Protein AF-A0A0A6YWA8-F1 (afdb_monomer)

Nearest PDB structures (foldseek):
  8b5l-assembly1_v  TM=9.845E-01  e=3.277E-15  Oryctolagus cuniculus
  8b6l-assembly1_F  TM=9.979E-01  e=6.213E-15  Homo sapiens
  6vbv-assembly1_1  TM=5.655E-01  e=1.424E-02  Bos taurus
  6vnw-assembly1_D  TM=5.655E-01  e=1.424E-02  Bos taurus
  4bhu-assembly1_C  TM=3.380E-01  e=9.094E-01  Bacillus subtilis subsp. subtilis NCIB 3610 = ATCC 6051 = DSM 10

Mean predicted aligned error: 6.96 Å

Sequence (117 aa):
MRLLAVVVLALLAVSQAEEGARLLASKSLLNRYAVEGRDLTLQYNIYNVGSSAALDVELSDDSFPPEDFGIVSGMLNVKWDRIAPASNVSHTVVLRPLKAGYFNFTSATITYLAQED

Solvent-accessible surface area (backbone atoms only — not comparable to full-atom values): 6739 Å² total; per-residue (Å²): 110,70,67,59,51,52,54,52,51,52,55,58,62,66,63,71,59,75,84,28,30,38,79,49,73,48,78,44,70,76,52,97,64,89,46,62,79,34,81,37,40,38,38,39,41,42,33,24,76,20,77,30,45,28,28,63,32,34,39,40,44,85,68,62,53,70,90,45,28,43,80,76,41,70,62,58,63,50,75,40,72,62,43,49,45,79,34,71,55,76,48,60,33,33,30,25,34,67,55,84,77,93,78,68,88,64,85,66,49,76,49,63,37,40,59,86,133

Structure (mmCIF, N/CA/C/O backbone):
data_AF-A0A0A6YWA8-F1
#
_entry.id   AF-A0A0A6YWA8-F1
#
loop_
_atom_site.group_PDB
_atom_site.id
_atom_site.type_symbol
_atom_site.label_atom_id
_atom_site.label_alt_id
_atom_site.label_comp_id
_atom_site.label_asym_id
_atom_site.label_entity_id
_atom_site.label_seq_id
_atom_site.pdbx_PDB_ins_code
_atom_site.Cartn_x
_atom_site.Cartn_y
_atom_site.Cartn_z
_atom_site.occupancy
_atom_site.B_iso_or_equiv
_atom_site.auth_seq_id
_atom_site.auth_comp_id
_atom_site.auth_asym_id
_atom_site.auth_atom_id
_atom_site.pdbx_PDB_model_num
ATOM 1 N N . MET A 1 1 ? 3.358 -5.258 -50.049 1.00 62.78 1 MET A N 1
ATOM 2 C CA . MET A 1 1 ? 4.506 -4.560 -49.417 1.00 62.78 1 MET A CA 1
ATOM 3 C C . MET A 1 1 ? 4.098 -3.331 -48.602 1.00 62.78 1 MET A C 1
ATOM 5 O O . MET A 1 1 ? 4.523 -3.247 -47.462 1.00 62.78 1 MET A O 1
ATOM 9 N N . ARG A 1 2 ? 3.239 -2.423 -49.101 1.00 69.62 2 ARG A N 1
ATOM 10 C CA . ARG A 1 2 ? 2.795 -1.230 -48.338 1.00 69.62 2 ARG A CA 1
ATOM 11 C C . ARG A 1 2 ? 2.039 -1.546 -47.034 1.00 69.62 2 ARG A C 1
ATOM 13 O O . ARG A 1 2 ? 2.331 -0.943 -46.016 1.00 69.62 2 ARG A O 1
ATOM 20 N N . LEU A 1 3 ? 1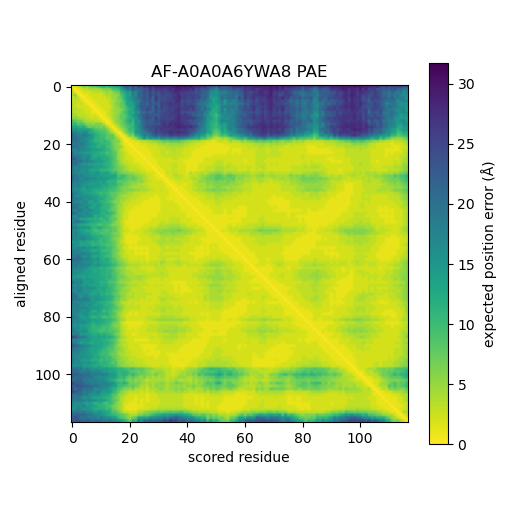.134 -2.529 -47.045 1.00 71.75 3 LEU A N 1
ATOM 21 C CA . LEU A 1 3 ? 0.383 -2.949 -45.847 1.00 71.75 3 LEU A CA 1
ATOM 22 C C . LEU A 1 3 ? 1.277 -3.569 -44.762 1.00 71.75 3 LEU A C 1
ATOM 24 O O . LEU A 1 3 ? 1.130 -3.237 -43.594 1.00 71.75 3 LEU A O 1
ATOM 28 N N . LEU A 1 4 ? 2.249 -4.402 -45.148 1.00 76.50 4 LEU A N 1
ATOM 29 C CA . LEU A 1 4 ? 3.240 -4.950 -44.213 1.00 76.50 4 LEU A CA 1
ATOM 30 C C . LEU A 1 4 ? 4.094 -3.848 -43.580 1.00 76.50 4 LEU A C 1
ATOM 32 O O . LEU A 1 4 ? 4.320 -3.882 -42.378 1.00 76.50 4 LEU A O 1
ATOM 36 N N . ALA A 1 5 ? 4.518 -2.850 -44.360 1.00 77.50 5 ALA A N 1
ATOM 37 C CA . ALA A 1 5 ? 5.278 -1.720 -43.832 1.00 77.50 5 ALA A CA 1
ATOM 38 C C . ALA A 1 5 ? 4.468 -0.899 -42.813 1.00 77.50 5 ALA A C 1
ATOM 40 O O . ALA A 1 5 ? 5.015 -0.496 -41.794 1.00 77.50 5 ALA A O 1
ATOM 41 N N . VAL A 1 6 ? 3.164 -0.705 -43.045 1.00 80.19 6 VAL A N 1
ATOM 42 C CA . VAL A 1 6 ? 2.272 -0.003 -42.104 1.00 80.19 6 VAL A CA 1
ATOM 43 C C . VAL A 1 6 ? 2.068 -0.805 -40.817 1.00 80.19 6 VAL A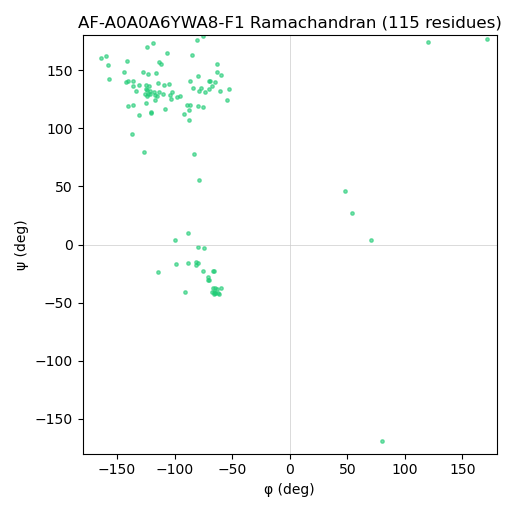 C 1
ATOM 45 O O . VAL A 1 6 ? 2.116 -0.226 -39.738 1.00 80.19 6 VAL A O 1
ATOM 48 N N . VAL A 1 7 ? 1.904 -2.129 -40.905 1.00 81.50 7 VAL A N 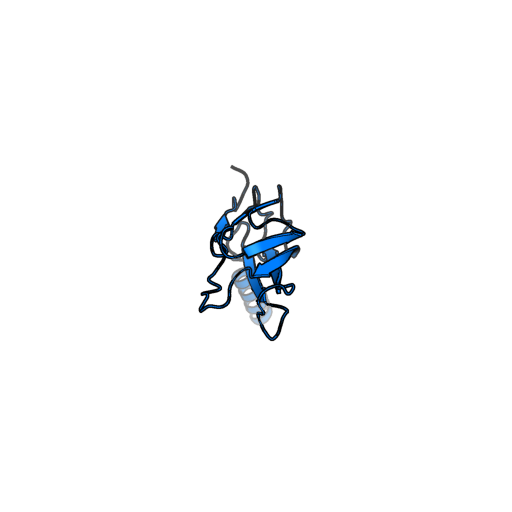1
ATOM 49 C CA . VAL A 1 7 ? 1.779 -2.999 -39.721 1.00 81.50 7 VAL A CA 1
ATOM 50 C C . VAL A 1 7 ? 3.076 -3.019 -38.907 1.00 81.50 7 VAL A C 1
ATOM 52 O O . VAL A 1 7 ? 3.030 -2.892 -37.689 1.00 81.50 7 VAL A O 1
ATOM 55 N N . VAL A 1 8 ? 4.237 -3.108 -39.562 1.00 80.44 8 VAL A N 1
ATOM 56 C CA . VAL A 1 8 ? 5.547 -3.066 -38.887 1.00 80.44 8 VAL A CA 1
ATOM 57 C C . VAL A 1 8 ? 5.793 -1.703 -38.235 1.00 80.44 8 VAL A C 1
ATOM 59 O O . VAL A 1 8 ? 6.243 -1.648 -37.095 1.00 80.44 8 VAL A O 1
ATOM 62 N N . LEU A 1 9 ? 5.448 -0.603 -38.910 1.00 74.94 9 LEU A N 1
ATOM 63 C CA . LEU A 1 9 ? 5.588 0.745 -38.355 1.00 74.94 9 LEU A CA 1
ATOM 64 C C . LEU A 1 9 ? 4.638 0.982 -37.171 1.00 74.94 9 LEU A C 1
ATOM 66 O O . LEU A 1 9 ? 5.029 1.609 -36.192 1.00 74.94 9 LEU A O 1
ATOM 70 N N . ALA A 1 10 ? 3.417 0.441 -37.228 1.00 73.94 10 ALA A N 1
ATOM 71 C CA . ALA A 1 10 ? 2.477 0.485 -36.112 1.00 73.94 10 ALA A CA 1
ATOM 72 C C . ALA A 1 10 ? 2.994 -0.315 -34.906 1.00 73.94 10 ALA A C 1
ATOM 74 O O . ALA A 1 10 ? 2.923 0.173 -33.785 1.00 73.94 10 ALA A O 1
ATOM 75 N N . LEU A 1 11 ? 3.582 -1.496 -35.122 1.00 72.56 11 LEU A N 1
ATOM 76 C CA . LEU A 1 11 ? 4.184 -2.300 -34.050 1.00 72.56 11 LEU A CA 1
ATOM 77 C C . LEU A 1 11 ? 5.392 -1.601 -33.398 1.00 72.56 11 LEU A C 1
ATOM 79 O O . LEU A 1 11 ? 5.538 -1.654 -32.181 1.00 72.56 11 LEU A O 1
ATOM 83 N N . LEU A 1 12 ? 6.211 -0.896 -34.185 1.00 65.50 12 LEU A 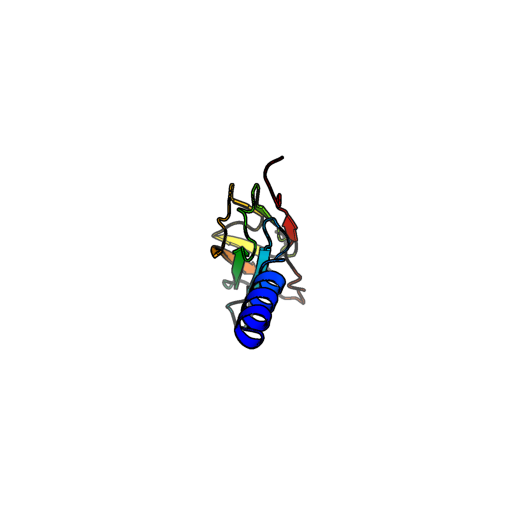N 1
ATOM 84 C CA . LEU A 1 12 ? 7.345 -0.101 -33.687 1.00 65.50 12 LEU A CA 1
ATOM 85 C C . LEU A 1 12 ? 6.908 1.165 -32.931 1.00 65.50 12 LEU A C 1
ATOM 87 O O . LEU A 1 12 ? 7.589 1.606 -32.010 1.00 65.50 12 LEU A O 1
ATOM 91 N N . ALA A 1 13 ? 5.770 1.759 -33.295 1.00 62.81 13 ALA A N 1
ATOM 92 C CA . ALA A 1 13 ? 5.214 2.891 -32.555 1.00 62.81 13 ALA A CA 1
ATOM 93 C C . ALA A 1 13 ? 4.673 2.467 -31.177 1.00 62.81 13 ALA A C 1
ATOM 95 O O . ALA A 1 13 ? 4.743 3.243 -30.228 1.00 62.81 13 ALA A O 1
ATOM 96 N N . VAL A 1 14 ? 4.181 1.228 -31.052 1.00 61.22 14 VAL A N 1
ATOM 97 C CA . VAL A 1 14 ? 3.687 0.659 -29.785 1.00 61.22 14 VAL A CA 1
ATOM 98 C C . VAL A 1 14 ? 4.837 0.266 -28.847 1.00 61.22 14 VAL A C 1
ATOM 100 O O . VAL A 1 14 ? 4.644 0.236 -27.636 1.00 61.22 14 VAL A O 1
ATOM 103 N N . SER A 1 15 ? 6.047 0.016 -29.365 1.00 58.22 15 SER A N 1
ATOM 104 C CA . SER A 1 15 ? 7.214 -0.322 -28.536 1.00 58.22 15 SER A CA 1
ATOM 105 C C . SER A 1 15 ? 7.890 0.878 -27.870 1.00 58.22 15 SER A C 1
ATOM 107 O O . SER A 1 15 ? 8.836 0.679 -27.115 1.00 58.22 15 SER A O 1
ATOM 109 N N . GLN A 1 16 ? 7.421 2.109 -28.102 1.00 55.62 16 GLN A N 1
ATOM 110 C CA . GLN A 1 16 ? 7.854 3.278 -27.326 1.00 55.62 16 GLN A CA 1
ATOM 111 C C . GLN A 1 16 ? 7.134 3.316 -25.970 1.00 55.62 16 GLN A C 1
ATOM 113 O O . GLN A 1 16 ? 6.438 4.272 -25.638 1.00 55.62 16 GLN A O 1
ATOM 118 N N . ALA A 1 17 ? 7.254 2.233 -25.202 1.00 59.03 17 ALA A N 1
ATOM 119 C CA . ALA A 1 17 ? 6.939 2.255 -23.786 1.00 59.03 17 ALA A CA 1
ATOM 120 C C . ALA A 1 17 ? 8.066 3.016 -23.084 1.00 59.03 17 ALA A C 1
ATOM 122 O O . ALA A 1 17 ? 9.238 2.7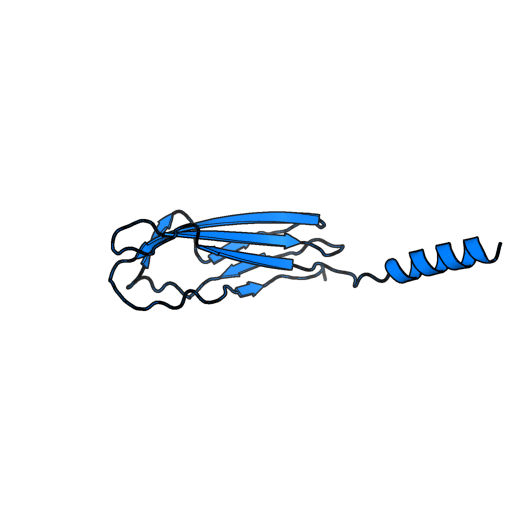50 -23.350 1.00 59.03 17 ALA A O 1
ATOM 123 N N . GLU A 1 18 ? 7.721 3.977 -22.227 1.00 66.19 18 GLU A N 1
ATOM 124 C CA . GLU A 1 18 ? 8.723 4.655 -21.408 1.00 66.19 18 GLU A CA 1
ATOM 125 C C . GLU A 1 18 ? 9.534 3.612 -20.628 1.00 66.19 18 GLU A C 1
ATOM 127 O O . GLU A 1 18 ? 8.971 2.774 -19.918 1.00 66.19 18 GLU A O 1
ATOM 132 N N . GLU A 1 19 ? 10.849 3.662 -20.801 1.00 81.31 19 GLU A N 1
ATOM 133 C CA . GLU A 1 19 ? 11.789 2.744 -20.175 1.00 81.31 19 GLU A CA 1
ATOM 134 C C . GLU A 1 19 ? 11.813 2.980 -18.659 1.00 81.31 19 GLU A C 1
ATOM 136 O O . GLU A 1 19 ? 11.768 4.123 -18.200 1.00 81.31 19 GLU A O 1
ATOM 141 N N . GLY A 1 20 ? 11.812 1.898 -17.878 1.00 91.56 20 GLY A N 1
ATOM 142 C CA . GLY A 1 20 ? 11.816 1.966 -16.418 1.00 91.56 20 GLY A CA 1
ATOM 143 C C . GLY A 1 20 ? 10.609 1.300 -15.754 1.00 91.56 20 GLY A C 1
ATOM 144 O O . GLY A 1 20 ? 9.664 0.826 -16.397 1.00 91.56 20 GLY A O 1
ATOM 145 N N . ALA A 1 21 ? 10.651 1.248 -14.427 1.00 95.75 21 ALA A N 1
ATOM 146 C CA . ALA A 1 21 ? 9.608 0.659 -13.614 1.00 95.75 21 ALA A CA 1
ATOM 147 C C . ALA A 1 21 ? 8.447 1.639 -13.454 1.00 95.75 21 ALA A C 1
ATOM 149 O O . ALA A 1 21 ? 8.639 2.851 -13.352 1.00 95.75 21 ALA A O 1
ATOM 150 N N . ARG A 1 22 ? 7.225 1.107 -13.407 1.00 96.50 22 ARG A N 1
ATOM 151 C CA . ARG A 1 22 ? 6.008 1.894 -13.182 1.00 96.50 22 ARG A CA 1
ATOM 152 C C . ARG A 1 22 ? 5.086 1.128 -12.271 1.00 96.50 22 ARG A C 1
ATOM 154 O O . ARG A 1 22 ? 4.646 0.035 -12.620 1.00 96.50 22 ARG A O 1
ATOM 161 N N . LEU A 1 23 ? 4.785 1.704 -11.116 1.00 97.50 23 LEU A N 1
ATOM 162 C CA . LEU A 1 23 ? 3.931 1.063 -10.129 1.00 97.50 23 LEU A CA 1
ATOM 163 C C . LEU A 1 23 ? 2.495 1.579 -10.233 1.00 97.50 23 LEU A C 1
ATOM 165 O O . LEU A 1 23 ? 2.243 2.780 -10.162 1.00 97.50 23 LEU A O 1
ATOM 169 N N . LEU A 1 24 ? 1.550 0.651 -10.362 1.00 97.69 24 LEU A N 1
ATOM 170 C CA . LEU A 1 24 ? 0.135 0.888 -10.103 1.00 97.69 24 LEU A CA 1
ATOM 171 C C . LEU A 1 24 ? -0.205 0.306 -8.743 1.00 97.69 24 LEU A C 1
ATOM 173 O O . LEU A 1 24 ? 0.099 -0.852 -8.463 1.00 97.69 24 LEU A O 1
ATOM 177 N N . ALA A 1 25 ? -0.871 1.095 -7.912 1.00 97.56 25 ALA A N 1
ATOM 178 C CA . ALA A 1 25 ? -1.223 0.677 -6.570 1.00 97.56 25 ALA A CA 1
ATOM 179 C C . ALA A 1 25 ? -2.710 0.851 -6.295 1.00 97.56 25 ALA A C 1
ATOM 181 O O . ALA A 1 25 ? -3.363 1.762 -6.804 1.00 97.56 25 ALA A O 1
ATOM 182 N N . SER A 1 26 ? -3.239 -0.030 -5.455 1.00 97.38 26 SER A N 1
ATOM 183 C CA . SER A 1 26 ? -4.600 0.061 -4.944 1.00 97.38 26 SER A CA 1
ATOM 184 C C . SER A 1 26 ? -4.618 -0.240 -3.453 1.00 97.38 26 SER A C 1
ATOM 186 O O . SER A 1 26 ? -3.920 -1.137 -2.979 1.00 97.38 26 SER A O 1
ATOM 188 N N . LYS A 1 27 ? -5.438 0.519 -2.726 1.00 96.88 27 LYS A N 1
ATOM 189 C CA . LYS A 1 27 ? -5.761 0.309 -1.315 1.00 96.88 27 LYS A CA 1
ATOM 190 C C . LYS A 1 27 ? -7.236 -0.060 -1.227 1.00 96.88 27 LYS A C 1
ATOM 192 O O . LYS A 1 27 ? -8.074 0.601 -1.835 1.00 96.88 27 LYS A O 1
ATOM 197 N N . SER A 1 28 ? -7.558 -1.121 -0.501 1.00 95.88 28 SER A N 1
ATOM 198 C CA . SER A 1 28 ? -8.926 -1.611 -0.330 1.00 95.88 28 SER A CA 1
ATOM 199 C C . SER A 1 28 ? -9.218 -1.907 1.133 1.00 95.88 28 SER A C 1
ATOM 201 O O . SER A 1 28 ? -8.443 -2.584 1.805 1.00 95.88 28 SER A O 1
ATOM 203 N N . LEU A 1 29 ? -10.360 -1.418 1.614 1.00 94.38 29 LEU A N 1
ATOM 204 C CA . LEU A 1 29 ? -10.925 -1.807 2.900 1.00 94.38 29 LEU A CA 1
ATOM 205 C C . LEU A 1 29 ? -11.798 -3.043 2.680 1.00 94.38 29 LEU A C 1
ATOM 207 O O . LEU A 1 29 ? -12.793 -2.972 1.961 1.00 94.38 29 LEU A O 1
ATOM 211 N N . LEU A 1 30 ? -11.426 -4.180 3.266 1.00 95.88 30 LEU A N 1
ATOM 212 C CA . LEU A 1 30 ? -12.135 -5.440 3.013 1.00 95.88 30 LEU A CA 1
ATOM 213 C C . LEU A 1 30 ? -13.416 -5.577 3.850 1.00 95.88 30 LEU A C 1
ATOM 215 O O . LEU A 1 30 ? -14.301 -6.373 3.530 1.00 95.88 30 LEU A O 1
ATOM 219 N N . ASN A 1 31 ? -13.541 -4.789 4.917 1.00 93.94 31 ASN A N 1
ATOM 220 C CA . ASN A 1 31 ? -14.716 -4.771 5.776 1.00 93.94 31 ASN A CA 1
ATOM 221 C C . ASN A 1 31 ? -15.777 -3.811 5.233 1.00 93.94 31 ASN A C 1
ATOM 223 O O . ASN A 1 31 ? -15.477 -2.691 4.830 1.00 93.94 31 ASN A O 1
ATOM 227 N N . ARG A 1 32 ? -17.049 -4.213 5.333 1.00 90.38 32 ARG A N 1
ATOM 228 C CA . ARG A 1 32 ? -18.189 -3.337 5.004 1.00 90.38 32 ARG A CA 1
ATOM 229 C C . ARG A 1 32 ? -18.403 -2.224 6.030 1.00 90.38 32 ARG A C 1
ATOM 231 O O . ARG A 1 32 ? -18.937 -1.177 5.686 1.00 90.38 32 ARG A O 1
ATOM 238 N N . TYR A 1 33 ? -18.016 -2.472 7.281 1.00 89.12 33 TYR A N 1
ATOM 239 C CA . TYR A 1 33 ? -18.179 -1.547 8.397 1.00 89.12 33 TYR A CA 1
ATOM 240 C C . TYR A 1 33 ? -16.900 -1.512 9.231 1.00 89.12 33 TYR A C 1
ATOM 242 O O . TYR A 1 33 ? -16.338 -2.565 9.540 1.00 89.12 33 TYR A O 1
ATOM 250 N N . ALA A 1 34 ? -16.478 -0.312 9.624 1.00 91.06 34 ALA A N 1
ATOM 251 C CA . ALA A 1 34 ? -15.497 -0.119 10.683 1.00 91.06 34 ALA A CA 1
ATOM 252 C C . ALA A 1 34 ? -16.244 -0.029 12.018 1.00 91.06 34 ALA A C 1
ATOM 254 O O . ALA A 1 34 ? -17.116 0.822 12.184 1.00 91.06 34 ALA A O 1
ATOM 255 N N . VAL A 1 35 ? -15.937 -0.937 12.945 1.00 94.00 35 VAL A N 1
ATOM 256 C CA . VAL A 1 35 ? -16.598 -1.019 14.253 1.00 94.00 35 VAL A CA 1
ATOM 257 C C . VAL A 1 35 ? -15.534 -0.962 15.337 1.00 94.00 35 VAL A C 1
ATOM 259 O O . VAL A 1 35 ? -14.526 -1.663 15.258 1.00 94.00 35 VAL A O 1
ATOM 262 N N . GLU A 1 36 ? -15.772 -0.136 16.351 1.00 95.50 36 GLU A N 1
ATOM 263 C CA . GLU A 1 36 ? -14.918 -0.041 17.534 1.00 95.50 36 GLU A CA 1
ATOM 264 C C . GLU A 1 36 ? -14.686 -1.424 18.165 1.00 95.50 36 GLU A C 1
ATOM 266 O O . GLU A 1 36 ? -15.607 -2.232 18.313 1.00 95.50 36 GLU A O 1
ATOM 271 N N . GLY A 1 37 ? -13.429 -1.723 18.494 1.00 95.81 37 GLY A N 1
ATOM 272 C CA . GLY A 1 37 ? -13.018 -2.985 19.102 1.00 95.81 37 G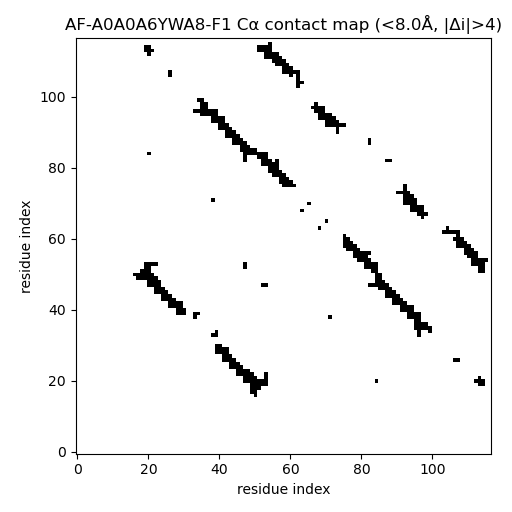LY A CA 1
ATOM 273 C C . GLY A 1 37 ? -13.076 -4.204 18.173 1.00 95.81 37 GLY A C 1
ATOM 274 O O . GLY A 1 37 ? -12.808 -5.319 18.628 1.00 95.81 37 GLY A O 1
ATOM 275 N N . ARG A 1 38 ? -13.410 -4.036 16.886 1.00 96.25 38 ARG A N 1
ATOM 276 C CA . ARG A 1 38 ? -13.442 -5.116 15.887 1.00 96.25 38 ARG A CA 1
ATOM 277 C C . ARG A 1 38 ? -12.354 -4.943 14.842 1.00 96.25 38 ARG A C 1
ATOM 279 O O . ARG A 1 38 ? -11.880 -3.843 14.587 1.00 96.25 38 ARG A O 1
ATOM 286 N N . ASP A 1 39 ? -11.974 -6.058 14.239 1.00 97.31 39 ASP A N 1
ATOM 287 C CA . ASP A 1 39 ? -10.897 -6.072 13.261 1.00 97.31 39 ASP A CA 1
ATOM 288 C C . ASP A 1 39 ? -11.327 -5.377 11.967 1.00 97.31 39 ASP A C 1
ATOM 290 O O . ASP A 1 39 ? -12.414 -5.613 11.431 1.00 97.31 39 ASP A O 1
ATOM 294 N N . LEU A 1 40 ? -10.437 -4.525 11.478 1.00 96.06 40 LEU A N 1
ATOM 295 C CA . LEU A 1 40 ? -10.541 -3.741 10.264 1.00 96.06 40 LEU A CA 1
ATOM 296 C C . LEU A 1 40 ? -9.369 -4.115 9.357 1.00 96.06 40 LEU A C 1
ATOM 298 O O . LEU A 1 40 ? -8.211 -3.874 9.688 1.00 96.06 40 LEU A O 1
ATOM 302 N N . THR A 1 41 ? -9.659 -4.724 8.218 1.00 97.25 41 THR A N 1
ATOM 303 C CA . THR A 1 41 ? -8.660 -5.278 7.309 1.00 97.25 41 THR A CA 1
ATOM 304 C C . THR A 1 41 ? -8.463 -4.371 6.103 1.00 97.25 41 THR A C 1
ATOM 306 O O . THR A 1 41 ? -9.401 -4.067 5.360 1.00 97.25 41 THR A O 1
ATOM 309 N N . LEU A 1 42 ? -7.210 -3.984 5.893 1.00 97.31 42 LEU A N 1
ATOM 310 C CA . LEU A 1 42 ? -6.735 -3.219 4.751 1.00 97.31 42 LEU A CA 1
ATOM 311 C C . LEU A 1 42 ? -5.890 -4.120 3.866 1.00 97.31 42 LEU A C 1
ATOM 313 O O . LEU A 1 42 ? -5.039 -4.859 4.359 1.00 97.31 42 LEU A O 1
ATOM 317 N N . GLN A 1 43 ? -6.096 -4.018 2.561 1.00 97.75 43 GLN A N 1
ATOM 318 C CA . GLN A 1 43 ? -5.267 -4.676 1.568 1.00 97.75 43 GLN A CA 1
ATOM 319 C C . GLN A 1 43 ? -4.660 -3.641 0.628 1.00 97.75 43 GLN A C 1
ATOM 321 O O . GLN A 1 43 ? -5.369 -2.815 0.051 1.00 97.75 43 GLN A O 1
ATOM 326 N N . TYR A 1 44 ? -3.350 -3.734 0.457 1.00 98.25 44 TYR A N 1
ATOM 327 C CA . TYR A 1 44 ? -2.569 -2.967 -0.495 1.00 98.25 44 TYR A CA 1
ATOM 328 C C . TYR A 1 44 ? -2.092 -3.917 -1.582 1.00 98.25 44 TYR A C 1
ATOM 330 O O . TYR A 1 44 ? -1.527 -4.969 -1.285 1.00 98.25 44 TYR A O 1
ATOM 338 N N . ASN A 1 45 ? -2.315 -3.558 -2.839 1.00 98.25 45 ASN A N 1
ATOM 339 C CA . ASN A 1 45 ? -1.784 -4.295 -3.977 1.00 98.25 45 ASN A CA 1
ATOM 340 C C . ASN A 1 45 ? -0.963 -3.343 -4.832 1.00 98.25 45 ASN A C 1
ATOM 342 O O . ASN A 1 45 ? -1.458 -2.273 -5.188 1.00 98.25 45 ASN A O 1
ATOM 346 N N . ILE A 1 46 ? 0.260 -3.746 -5.161 1.00 98.50 46 ILE A N 1
ATOM 347 C CA . ILE A 1 46 ? 1.205 -2.965 -5.956 1.00 98.50 46 ILE A CA 1
ATOM 348 C C . ILE A 1 46 ? 1.629 -3.827 -7.141 1.00 98.50 46 ILE A C 1
ATOM 350 O O . ILE A 1 46 ? 2.143 -4.929 -6.956 1.00 98.50 46 ILE A O 1
ATOM 354 N N . TYR A 1 47 ? 1.400 -3.326 -8.349 1.00 98.31 47 TYR A N 1
ATOM 355 C CA . TYR A 1 47 ? 1.710 -3.984 -9.613 1.00 98.31 47 TYR A CA 1
ATOM 356 C C . TYR A 1 47 ? 2.771 -3.183 -10.347 1.00 98.31 47 TYR A C 1
ATOM 358 O O . TYR A 1 47 ? 2.585 -1.990 -10.582 1.00 98.31 47 TYR A O 1
ATOM 366 N N . ASN A 1 48 ? 3.851 -3.838 -10.757 1.00 97.69 48 ASN A N 1
ATOM 367 C CA . ASN A 1 48 ? 4.809 -3.229 -11.664 1.00 97.69 48 ASN A CA 1
ATOM 368 C C . ASN A 1 48 ? 4.379 -3.485 -13.112 1.00 97.69 48 ASN A C 1
ATOM 370 O O . ASN A 1 48 ? 4.477 -4.602 -13.620 1.00 97.69 48 ASN A O 1
ATOM 374 N N . VAL A 1 49 ? 3.894 -2.431 -13.763 1.00 96.69 49 VAL A N 1
ATOM 375 C CA . VAL A 1 49 ? 3.477 -2.419 -15.172 1.00 96.69 49 VAL A CA 1
ATOM 376 C C . VAL A 1 49 ? 4.545 -1.823 -16.095 1.00 96.69 49 VAL A C 1
ATOM 378 O O . VAL A 1 49 ? 4.295 -1.651 -17.286 1.00 96.69 49 VAL A O 1
ATOM 381 N N . GLY A 1 50 ? 5.712 -1.476 -15.546 1.00 93.94 50 GLY A N 1
ATOM 382 C CA . GLY A 1 50 ? 6.865 -0.996 -16.299 1.00 93.94 50 GLY A CA 1
ATOM 383 C C . GLY A 1 50 ? 7.675 -2.123 -16.940 1.00 93.94 50 GLY A C 1
ATOM 384 O O . GLY A 1 50 ? 7.396 -3.311 -16.756 1.00 93.94 50 GLY A O 1
ATOM 385 N N . SER A 1 51 ? 8.696 -1.731 -17.701 1.00 92.38 51 SER A N 1
ATOM 386 C CA . SER A 1 51 ? 9.580 -2.652 -18.424 1.00 92.38 51 SER A CA 1
ATOM 387 C C . SER A 1 51 ? 10.789 -3.119 -17.604 1.00 92.38 51 SER A C 1
ATOM 389 O O . SER A 1 51 ? 11.395 -4.130 -17.956 1.00 92.38 51 SER A O 1
ATOM 391 N N . SER A 1 52 ? 11.119 -2.438 -16.500 1.00 94.62 52 SER A N 1
ATOM 392 C CA . SER A 1 52 ? 12.208 -2.800 -15.582 1.00 94.62 52 SER A CA 1
ATOM 393 C C . SER A 1 52 ? 11.699 -3.097 -14.166 1.00 94.62 52 SER A C 1
ATOM 395 O O . SER A 1 52 ? 10.515 -2.941 -13.853 1.00 94.62 52 SER A O 1
ATOM 397 N N . ALA A 1 53 ? 12.592 -3.570 -13.296 1.00 96.25 53 ALA A N 1
ATOM 398 C CA . ALA A 1 53 ? 12.267 -3.816 -11.898 1.00 96.25 53 ALA A CA 1
ATOM 399 C C . ALA A 1 53 ? 12.219 -2.502 -11.099 1.00 96.25 53 ALA A C 1
ATOM 401 O O . ALA A 1 53 ? 13.122 -1.681 -11.214 1.00 96.25 53 ALA A O 1
ATOM 402 N N . ALA A 1 54 ? 11.189 -2.330 -10.266 1.00 97.62 54 ALA A N 1
ATOM 403 C CA . ALA A 1 54 ? 11.158 -1.257 -9.273 1.00 97.62 54 ALA A CA 1
ATOM 404 C C . ALA A 1 54 ? 12.015 -1.674 -8.080 1.00 97.62 54 ALA A C 1
ATOM 406 O O . ALA A 1 54 ? 11.850 -2.796 -7.590 1.00 97.62 54 ALA A O 1
ATOM 407 N N . LEU A 1 55 ? 12.897 -0.792 -7.618 1.00 97.56 55 LEU A N 1
ATOM 408 C CA . LEU A 1 55 ? 13.812 -1.057 -6.508 1.00 97.56 55 LEU A CA 1
ATOM 409 C C . LEU A 1 55 ? 13.484 -0.186 -5.304 1.00 97.56 55 LEU A C 1
ATOM 411 O O . LEU A 1 55 ? 12.867 0.870 -5.455 1.00 97.56 55 LEU A O 1
ATOM 415 N N . ASP A 1 56 ? 13.904 -0.645 -4.124 1.00 97.44 56 ASP A N 1
ATOM 416 C CA . ASP A 1 56 ? 13.725 0.067 -2.855 1.00 97.44 56 ASP A CA 1
ATOM 417 C C . ASP A 1 56 ? 12.285 0.567 -2.665 1.00 97.44 56 ASP A C 1
ATOM 419 O O . ASP A 1 56 ? 12.040 1.718 -2.306 1.00 97.44 56 ASP A O 1
ATOM 423 N N . VAL A 1 57 ? 11.317 -0.309 -2.946 1.00 98.19 57 VAL A N 1
ATOM 424 C CA . VAL A 1 57 ? 9.902 0.051 -2.907 1.00 98.19 57 VAL A CA 1
ATOM 425 C C . VAL A 1 57 ? 9.459 0.148 -1.456 1.00 98.19 57 VAL A C 1
ATOM 427 O O . VAL A 1 57 ? 9.467 -0.855 -0.746 1.00 98.19 57 VAL A O 1
ATOM 430 N N . GLU A 1 58 ? 9.026 1.324 -1.023 1.00 98.38 58 GLU A N 1
ATOM 431 C CA . GLU A 1 58 ? 8.509 1.560 0.324 1.00 98.38 58 GLU A CA 1
ATOM 432 C C . GLU A 1 58 ? 7.042 1.981 0.251 1.00 98.38 58 GLU A C 1
ATOM 434 O O . GLU A 1 58 ? 6.674 2.878 -0.504 1.00 98.38 58 GLU A O 1
ATOM 439 N N . LEU A 1 59 ? 6.196 1.309 1.028 1.00 98.31 59 LEU A N 1
ATOM 440 C CA . LEU A 1 59 ? 4.805 1.673 1.276 1.00 98.31 59 LEU A CA 1
ATOM 441 C C . LEU A 1 59 ? 4.721 2.286 2.671 1.00 98.31 59 LEU A C 1
ATOM 443 O O . LEU A 1 59 ? 5.128 1.629 3.623 1.00 98.31 59 LEU A O 1
ATOM 447 N N . SER A 1 60 ? 4.122 3.471 2.798 1.00 97.75 60 SER A N 1
ATOM 448 C CA . SER A 1 60 ? 3.800 4.093 4.090 1.00 97.75 60 SER A CA 1
ATOM 449 C C . SER A 1 60 ? 2.355 4.579 4.126 1.00 97.75 60 SER A C 1
ATOM 451 O O . SER A 1 60 ? 1.865 5.172 3.162 1.00 97.75 60 SER A O 1
ATOM 453 N N . ASP A 1 61 ? 1.665 4.352 5.241 1.00 96.75 61 ASP A N 1
ATOM 454 C CA . ASP A 1 61 ? 0.289 4.796 5.451 1.00 96.75 61 ASP A CA 1
ATOM 455 C C . ASP A 1 61 ? 0.082 5.376 6.851 1.00 96.75 61 ASP A C 1
ATOM 457 O O . ASP A 1 61 ? -0.218 4.669 7.815 1.00 96.75 61 ASP A O 1
ATOM 461 N N . ASP A 1 62 ? 0.188 6.698 6.929 1.00 94.25 62 ASP A N 1
ATOM 462 C CA . ASP A 1 62 ? 0.121 7.450 8.184 1.00 94.25 62 ASP A CA 1
ATOM 463 C C . ASP A 1 62 ? -1.321 7.835 8.568 1.00 94.25 62 ASP A C 1
ATOM 465 O O . ASP A 1 62 ? -1.550 8.612 9.493 1.00 94.25 62 ASP A O 1
ATOM 469 N N . SER A 1 63 ? -2.325 7.284 7.871 1.00 92.19 63 SER A N 1
ATOM 470 C CA . SER A 1 63 ? -3.746 7.612 8.080 1.00 92.19 63 SER A CA 1
ATOM 471 C C . SER A 1 63 ? -4.343 6.995 9.357 1.00 92.1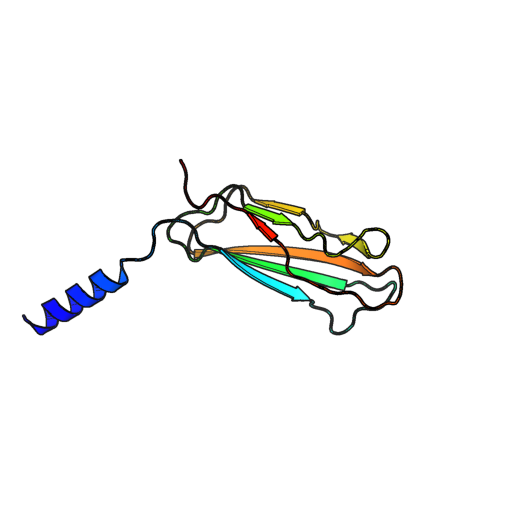9 63 SER A C 1
ATOM 473 O O . SER A 1 63 ? -5.526 7.192 9.638 1.00 92.19 63 SER A O 1
ATOM 475 N N . PHE A 1 64 ? -3.564 6.204 10.102 1.00 94.19 64 PHE A N 1
ATOM 476 C CA . PHE A 1 64 ? -4.033 5.378 11.218 1.00 94.19 64 PHE A CA 1
ATOM 477 C C . PHE A 1 64 ? -3.221 5.650 12.489 1.00 94.19 64 PHE A C 1
ATOM 479 O O . PHE A 1 64 ? -2.315 4.883 12.823 1.00 94.19 64 PHE A O 1
ATOM 486 N N . PRO A 1 65 ? -3.525 6.745 13.203 1.00 93.88 65 PRO A N 1
ATOM 487 C CA . PRO A 1 65 ? -2.796 7.103 14.408 1.00 93.88 65 PRO A CA 1
ATOM 488 C C . PRO A 1 65 ? -2.993 6.053 15.521 1.00 93.88 65 PRO A C 1
ATOM 490 O O . PRO A 1 65 ? -4.106 5.537 15.689 1.00 93.88 65 PRO A O 1
ATOM 493 N N . PRO A 1 66 ? -1.940 5.715 16.288 1.00 93.88 66 PRO A N 1
ATOM 494 C CA . PRO A 1 66 ? -1.960 4.614 17.255 1.00 93.88 66 PRO A CA 1
ATOM 495 C C . PRO A 1 66 ? -2.898 4.848 18.448 1.00 93.88 66 PRO A C 1
ATOM 497 O O . PRO A 1 66 ? -3.341 3.885 19.070 1.00 93.88 66 PRO A O 1
ATOM 500 N N . GLU A 1 67 ? -3.231 6.102 18.765 1.00 94.56 67 GLU A N 1
ATOM 501 C CA . GLU A 1 67 ? -4.256 6.445 19.757 1.00 94.56 67 GLU A CA 1
ATOM 502 C C . GLU A 1 67 ? -5.673 6.020 19.335 1.00 94.56 67 GLU A C 1
ATOM 504 O O . GLU A 1 67 ? -6.530 5.799 20.193 1.00 94.56 67 GLU A O 1
ATOM 509 N N . ASP A 1 68 ? -5.903 5.857 18.029 1.00 94.88 68 ASP A N 1
ATOM 510 C CA . ASP A 1 68 ? -7.222 5.591 17.449 1.00 94.88 68 ASP A CA 1
ATOM 511 C C . ASP A 1 68 ? -7.312 4.204 16.815 1.00 94.88 68 ASP A C 1
ATOM 513 O O . ASP A 1 68 ? -8.408 3.648 16.712 1.00 94.88 68 ASP A O 1
ATOM 517 N N . PHE A 1 69 ? -6.177 3.620 16.423 1.00 96.31 69 PHE A N 1
ATOM 518 C CA . PHE A 1 69 ? -6.091 2.313 15.781 1.00 96.31 69 PHE A CA 1
ATOM 519 C C . PHE A 1 69 ? -4.957 1.473 16.371 1.00 96.31 69 PHE A C 1
ATOM 521 O O . PHE A 1 69 ? -3.782 1.806 16.258 1.00 96.31 69 PHE A O 1
ATOM 528 N N . GLY A 1 70 ? -5.301 0.314 16.930 1.00 96.81 70 GLY A N 1
ATOM 529 C CA . GLY A 1 70 ? -4.318 -0.698 17.310 1.00 96.81 70 GLY A CA 1
ATOM 530 C C . GLY A 1 70 ? -3.940 -1.578 16.119 1.00 96.81 70 GLY A C 1
ATOM 531 O O . GLY A 1 70 ? -4.822 -2.063 15.413 1.00 96.81 70 GLY A O 1
ATOM 532 N N . ILE A 1 71 ? -2.650 -1.841 15.908 1.00 97.44 71 ILE A N 1
ATOM 533 C CA . ILE A 1 71 ? -2.197 -2.830 14.919 1.00 97.44 71 ILE A CA 1
ATOM 534 C C . ILE A 1 71 ? -2.345 -4.229 15.524 1.00 97.44 71 ILE A C 1
ATOM 536 O O . ILE A 1 71 ? -1.730 -4.546 16.539 1.00 97.44 71 ILE A O 1
ATOM 540 N N . VAL A 1 72 ? -3.164 -5.072 14.896 1.00 97.81 72 VAL A N 1
ATOM 541 C CA . VAL A 1 72 ? -3.340 -6.484 15.271 1.00 97.81 72 VAL A CA 1
ATOM 542 C C . VAL A 1 72 ? -2.351 -7.361 14.505 1.00 97.81 72 VAL A C 1
ATOM 544 O O . VAL A 1 72 ? -1.791 -8.302 15.064 1.00 97.81 72 VAL A O 1
ATOM 547 N N . SER A 1 73 ? -2.139 -7.070 13.218 1.00 97.62 73 SER A N 1
ATOM 548 C CA . SER A 1 73 ? -1.211 -7.806 12.358 1.00 97.62 73 SER A CA 1
ATOM 549 C C . SER A 1 73 ? -0.773 -6.971 11.155 1.00 97.62 73 SER A C 1
ATOM 551 O O . SER A 1 73 ? -1.512 -6.099 10.693 1.00 97.62 73 SER A O 1
ATOM 553 N N . GLY A 1 74 ? 0.408 -7.275 10.618 1.00 96.88 74 GLY A N 1
ATOM 554 C CA . GLY A 1 74 ? 1.019 -6.530 9.522 1.00 96.88 74 GLY A CA 1
ATOM 555 C C . GLY A 1 74 ? 1.700 -5.245 9.995 1.00 96.88 74 GLY A C 1
ATOM 556 O O . GLY A 1 74 ? 1.920 -5.035 11.186 1.00 96.88 74 GLY A O 1
ATOM 557 N N . MET A 1 75 ? 2.073 -4.402 9.037 1.00 97.00 75 MET A N 1
ATOM 558 C CA . MET A 1 75 ? 2.798 -3.150 9.272 1.00 97.00 75 MET A CA 1
ATOM 559 C C . MET A 1 75 ? 2.280 -2.077 8.312 1.00 97.00 75 MET A C 1
ATOM 561 O O . MET A 1 75 ? 2.026 -2.384 7.149 1.00 97.00 75 MET A O 1
ATOM 565 N N . LEU A 1 76 ? 2.118 -0.840 8.785 1.00 97.12 76 LEU A N 1
ATOM 566 C CA . LEU A 1 76 ? 1.708 0.299 7.946 1.00 97.12 76 LEU A CA 1
ATOM 567 C C . LEU A 1 76 ? 2.873 0.916 7.162 1.00 97.12 76 LEU A C 1
ATOM 569 O O . LEU A 1 76 ? 2.631 1.645 6.206 1.00 97.12 76 LEU A O 1
ATOM 573 N N . ASN A 1 77 ? 4.111 0.586 7.543 1.00 97.38 77 ASN A N 1
ATOM 574 C CA . ASN A 1 77 ? 5.308 0.835 6.752 1.00 97.38 77 ASN A CA 1
ATOM 575 C C . ASN A 1 77 ? 5.958 -0.511 6.391 1.00 97.38 77 ASN A C 1
ATOM 577 O O . ASN A 1 77 ? 6.223 -1.326 7.280 1.00 97.38 77 ASN A O 1
ATOM 581 N N . VAL A 1 78 ? 6.160 -0.762 5.097 1.00 97.56 78 VAL A N 1
ATOM 582 C CA . VAL A 1 78 ? 6.820 -1.968 4.581 1.00 97.56 78 VAL A CA 1
ATOM 583 C C . VAL A 1 78 ? 7.725 -1.608 3.419 1.00 97.56 78 VAL A C 1
ATOM 585 O O . VAL A 1 78 ? 7.344 -0.833 2.544 1.00 97.56 78 VAL A O 1
ATOM 588 N N . LYS A 1 79 ? 8.890 -2.255 3.376 1.00 98.06 79 LYS A N 1
ATOM 589 C CA . LYS A 1 79 ? 9.842 -2.153 2.277 1.00 98.06 79 LYS A CA 1
ATOM 590 C C . LYS A 1 79 ? 9.992 -3.489 1.550 1.00 98.06 79 LYS A C 1
ATOM 592 O O . LYS A 1 79 ? 10.085 -4.541 2.184 1.00 98.06 79 LYS A O 1
ATOM 597 N N . TRP A 1 80 ? 10.057 -3.428 0.225 1.00 98.19 80 TRP A N 1
ATOM 598 C CA . TRP A 1 80 ? 10.477 -4.521 -0.645 1.00 98.19 80 TRP A CA 1
ATOM 599 C C . TRP A 1 80 ? 11.724 -4.097 -1.408 1.00 98.19 80 TRP A C 1
ATOM 601 O O . TRP A 1 80 ? 11.733 -3.047 -2.046 1.00 98.19 80 TRP A O 1
ATOM 611 N N . ASP A 1 81 ? 12.748 -4.946 -1.408 1.00 97.25 81 ASP A N 1
ATOM 612 C CA . ASP A 1 81 ? 13.986 -4.660 -2.142 1.00 97.25 81 ASP A CA 1
ATOM 613 C C . ASP A 1 81 ? 13.723 -4.486 -3.641 1.00 97.25 81 ASP A C 1
ATOM 615 O O . ASP A 1 81 ? 14.340 -3.652 -4.300 1.00 97.25 81 ASP A O 1
ATOM 619 N N . ARG A 1 82 ? 12.791 -5.282 -4.187 1.00 96.94 82 ARG A N 1
ATOM 620 C CA . ARG A 1 82 ? 12.494 -5.301 -5.617 1.00 96.94 82 ARG A CA 1
ATOM 621 C C . ARG A 1 82 ? 11.098 -5.820 -5.942 1.00 96.94 82 ARG A C 1
ATOM 623 O O . ARG A 1 82 ? 10.673 -6.839 -5.400 1.00 96.94 82 ARG A O 1
ATOM 630 N N . ILE A 1 83 ? 10.464 -5.217 -6.949 1.00 97.94 83 ILE A N 1
ATOM 631 C CA . ILE A 1 83 ? 9.290 -5.759 -7.650 1.00 97.94 83 ILE A CA 1
ATOM 632 C C . ILE A 1 83 ? 9.628 -5.911 -9.140 1.00 97.94 83 ILE A C 1
ATOM 634 O O . ILE A 1 83 ? 9.833 -4.926 -9.850 1.00 97.94 83 ILE A O 1
ATOM 638 N N . ALA A 1 84 ? 9.695 -7.153 -9.624 1.00 97.12 84 ALA A N 1
ATOM 639 C CA . ALA A 1 84 ? 10.034 -7.470 -11.014 1.00 97.12 84 ALA A CA 1
ATOM 640 C C . ALA A 1 84 ? 8.994 -6.909 -12.012 1.00 97.12 84 ALA A C 1
ATOM 642 O O . ALA A 1 84 ? 7.836 -6.713 -11.627 1.00 97.12 84 ALA A O 1
ATOM 643 N N . PRO A 1 85 ? 9.361 -6.664 -13.284 1.00 96.56 85 PRO A N 1
ATOM 644 C CA . PRO A 1 85 ? 8.398 -6.240 -14.299 1.00 96.56 85 PRO A CA 1
ATOM 645 C C . PRO A 1 85 ? 7.291 -7.285 -14.477 1.00 96.56 85 PRO A C 1
ATOM 647 O O . PRO A 1 85 ? 7.532 -8.487 -14.339 1.00 96.56 85 PRO A O 1
ATOM 650 N N . ALA A 1 86 ? 6.073 -6.819 -14.763 1.00 94.31 86 ALA A N 1
ATOM 651 C CA . ALA A 1 86 ? 4.870 -7.647 -14.890 1.00 94.31 86 ALA A CA 1
ATOM 652 C C . ALA A 1 86 ? 4.579 -8.543 -13.665 1.00 94.31 86 ALA A C 1
ATOM 654 O O . ALA A 1 86 ? 3.945 -9.591 -13.791 1.00 94.31 86 ALA A O 1
ATOM 655 N N . SER A 1 87 ? 5.027 -8.130 -12.474 1.00 97.94 87 SER A N 1
ATOM 656 C CA . SER A 1 87 ? 4.772 -8.828 -11.210 1.00 97.94 87 SER A CA 1
ATOM 657 C C . SER A 1 87 ? 4.098 -7.920 -10.183 1.00 97.94 87 SER A C 1
ATOM 659 O O . SER A 1 87 ? 3.966 -6.708 -10.388 1.00 97.94 87 SER A O 1
ATOM 661 N N . ASN A 1 88 ? 3.646 -8.509 -9.077 1.00 98.00 88 ASN A N 1
ATOM 662 C CA . ASN A 1 88 ? 2.945 -7.789 -8.029 1.00 98.00 88 ASN A CA 1
ATOM 663 C C . ASN A 1 88 ? 3.328 -8.270 -6.633 1.00 98.00 88 ASN A C 1
ATOM 665 O O . ASN A 1 88 ? 3.753 -9.408 -6.434 1.00 98.00 88 ASN A O 1
ATOM 669 N N . VAL A 1 89 ? 3.092 -7.392 -5.665 1.00 98.12 89 VAL A N 1
ATOM 670 C CA . VAL A 1 89 ? 3.086 -7.722 -4.243 1.00 98.12 89 VAL A CA 1
ATOM 671 C C . VAL A 1 89 ? 1.741 -7.331 -3.649 1.00 98.12 89 VAL A C 1
ATOM 673 O O . VAL A 1 89 ? 1.105 -6.360 -4.073 1.00 98.12 89 VAL A O 1
ATOM 676 N N . SER A 1 90 ? 1.309 -8.107 -2.664 1.00 97.56 90 SER A N 1
ATOM 677 C CA . SER A 1 90 ? 0.092 -7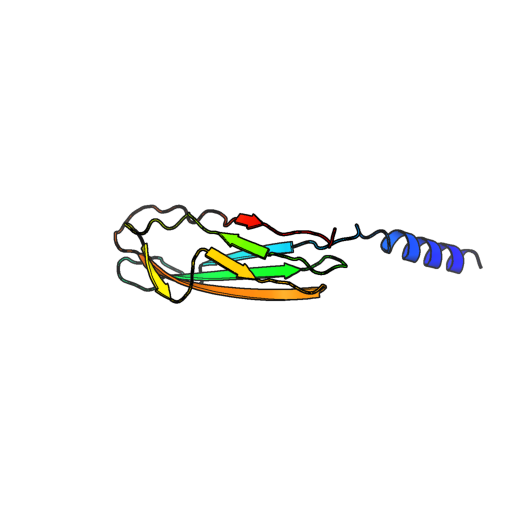.851 -1.903 1.00 97.56 90 SER A CA 1
ATOM 678 C C . SER A 1 90 ? 0.447 -7.826 -0.428 1.00 97.56 90 SER A C 1
ATOM 680 O O . SER A 1 90 ? 1.090 -8.746 0.076 1.00 97.56 90 SER A O 1
ATOM 682 N N . HIS A 1 91 ? 0.015 -6.780 0.265 1.00 98.25 91 HIS A N 1
ATOM 683 C CA . HIS A 1 91 ? 0.251 -6.592 1.689 1.00 98.25 91 HIS A CA 1
ATOM 684 C C . HIS A 1 91 ? -1.063 -6.381 2.418 1.00 98.25 91 HIS A C 1
ATOM 686 O O . HIS A 1 91 ? -1.939 -5.664 1.939 1.00 98.25 91 HIS A O 1
ATOM 692 N N . THR A 1 92 ? -1.217 -7.021 3.572 1.00 98.06 92 THR A N 1
ATOM 693 C CA . THR A 1 92 ? -2.440 -6.935 4.373 1.00 98.06 92 THR A CA 1
ATOM 694 C C . THR A 1 92 ? -2.102 -6.459 5.772 1.00 98.06 92 THR A C 1
ATOM 696 O O . THR A 1 92 ? -1.182 -6.973 6.408 1.00 98.06 92 THR A O 1
ATOM 699 N N . VAL A 1 93 ? -2.877 -5.492 6.252 1.00 98.06 93 VAL A N 1
ATOM 700 C CA . VAL A 1 93 ? -2.786 -4.973 7.616 1.00 98.06 93 VAL A CA 1
ATOM 701 C C . VAL A 1 93 ? -4.135 -5.166 8.285 1.00 98.06 93 VAL A C 1
ATOM 703 O O . VAL A 1 93 ? -5.179 -4.846 7.715 1.00 98.06 93 VAL A O 1
ATOM 706 N N . VAL A 1 94 ? -4.114 -5.702 9.501 1.00 98.06 94 VAL A N 1
ATOM 707 C CA . VAL A 1 94 ? -5.299 -5.807 10.349 1.00 98.06 94 VAL A CA 1
ATOM 708 C C . VAL A 1 94 ? -5.147 -4.804 11.476 1.00 98.06 94 VAL A C 1
ATOM 710 O O . VAL A 1 94 ? -4.233 -4.902 12.294 1.00 98.06 94 VAL A O 1
ATOM 713 N N . LEU A 1 95 ? -6.056 -3.840 11.504 1.00 97.25 95 LEU A N 1
ATOM 714 C CA . LEU A 1 95 ? -6.163 -2.822 12.534 1.00 97.25 95 LEU A CA 1
ATOM 715 C C . LEU A 1 95 ? -7.371 -3.100 13.426 1.00 97.25 95 LEU A C 1
ATOM 717 O O . LEU A 1 95 ? -8.274 -3.852 13.066 1.00 97.25 95 LEU A O 1
ATOM 721 N N . ARG A 1 96 ? -7.418 -2.443 14.578 1.00 97.06 96 ARG A N 1
ATOM 722 C CA . ARG A 1 96 ? -8.574 -2.411 15.466 1.00 97.06 96 ARG A CA 1
ATOM 723 C C . ARG A 1 96 ? -8.865 -0.965 15.858 1.00 97.06 96 ARG A C 1
ATOM 725 O O . ARG A 1 96 ? -8.061 -0.394 16.593 1.00 97.06 96 ARG A O 1
ATOM 732 N N . PRO A 1 97 ? -9.979 -0.368 15.400 1.00 96.12 97 PRO A N 1
ATOM 733 C CA . PRO A 1 97 ? -10.393 0.954 15.852 1.00 96.12 97 PRO A CA 1
ATOM 734 C C . PRO A 1 97 ? -10.641 0.931 17.363 1.00 96.12 97 PRO A C 1
ATOM 736 O O . PRO A 1 97 ? -11.316 0.031 17.867 1.00 96.12 97 PRO A O 1
ATOM 739 N N . LEU A 1 98 ? -10.089 1.902 18.080 1.00 96.50 98 LEU A N 1
ATOM 740 C CA . LEU A 1 98 ? -10.118 1.978 19.542 1.00 96.50 98 LEU A CA 1
ATOM 741 C C . LEU A 1 98 ? -11.211 2.913 20.067 1.00 96.50 98 LEU A C 1
ATOM 743 O O . LEU A 1 98 ? -11.570 2.823 21.236 1.00 96.50 98 LEU A O 1
ATOM 747 N N . LYS A 1 99 ? -11.747 3.787 19.210 1.00 93.38 99 LYS A N 1
ATOM 748 C CA . LYS A 1 99 ? -12.841 4.706 19.536 1.00 93.38 99 LYS A CA 1
ATOM 749 C C .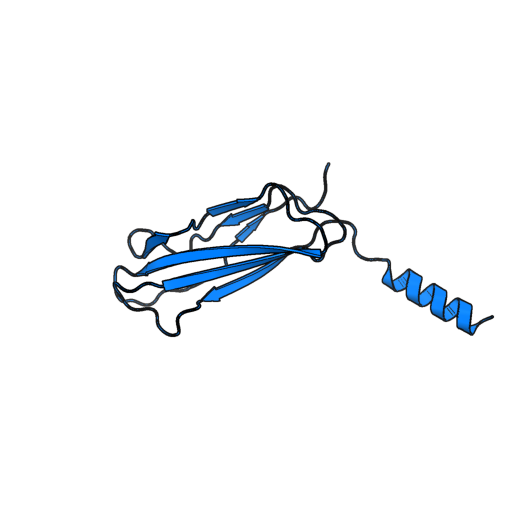 LYS A 1 99 ? -13.774 4.894 18.341 1.00 93.38 99 LYS A C 1
ATOM 751 O O . LYS A 1 99 ? -13.330 4.872 17.192 1.00 93.38 99 LYS A O 1
ATOM 756 N N . ALA A 1 100 ? -15.059 5.118 18.597 1.00 90.12 100 ALA A N 1
ATOM 757 C CA . ALA A 1 100 ? -16.001 5.546 17.571 1.00 90.12 100 ALA A CA 1
ATOM 758 C C . ALA A 1 100 ? -15.714 6.985 17.098 1.00 90.12 100 ALA A C 1
ATOM 760 O O . ALA A 1 100 ? -15.400 7.872 17.893 1.00 90.12 100 ALA A O 1
ATOM 761 N N . GLY A 1 101 ? -15.857 7.233 15.795 1.00 87.75 101 GLY A N 1
ATOM 762 C CA . GLY A 1 101 ? -15.640 8.555 15.217 1.00 87.75 101 GLY A CA 1
ATOM 763 C C . GLY A 1 101 ? -15.644 8.556 13.694 1.00 87.75 101 GLY A C 1
ATOM 764 O O . GLY A 1 101 ? -15.762 7.512 13.050 1.00 87.75 101 GLY A O 1
ATOM 765 N N . TYR A 1 102 ? -15.511 9.752 13.125 1.00 85.44 102 TYR A N 1
ATOM 766 C CA . TYR A 1 102 ? -15.282 9.923 11.696 1.00 85.44 102 TYR A CA 1
ATOM 767 C C . TYR A 1 102 ? -13.786 9.853 11.419 1.00 85.44 102 TYR A C 1
ATOM 769 O O . TYR A 1 102 ? -13.021 10.672 11.924 1.00 85.44 102 TYR A O 1
ATOM 777 N N . PHE A 1 103 ? -13.390 8.892 10.590 1.00 86.50 103 PHE A N 1
ATOM 778 C CA . PHE A 1 103 ? -12.010 8.709 10.164 1.00 86.50 103 PHE A CA 1
ATOM 779 C C . PHE A 1 103 ? -11.925 8.774 8.647 1.00 86.50 103 PHE A C 1
ATOM 781 O O . PHE A 1 103 ? -12.744 8.179 7.943 1.00 86.50 103 PHE A O 1
ATOM 788 N N . ASN A 1 104 ? -10.921 9.488 8.148 1.00 83.75 104 ASN A N 1
ATOM 789 C CA . ASN A 1 104 ? -10.624 9.528 6.725 1.00 83.75 104 ASN A CA 1
ATOM 790 C C . ASN A 1 104 ? -9.600 8.442 6.406 1.00 83.75 104 ASN A C 1
ATOM 792 O O . ASN A 1 104 ? -8.442 8.538 6.799 1.00 83.75 104 ASN A O 1
ATOM 796 N N . PHE A 1 105 ? -10.017 7.423 5.659 1.00 85.12 105 PHE A N 1
ATOM 797 C CA . PHE A 1 105 ? -9.101 6.421 5.123 1.00 85.12 105 PHE A CA 1
ATOM 798 C C . PHE A 1 105 ? -8.472 6.953 3.831 1.00 85.12 105 PHE A C 1
ATOM 800 O O . PHE A 1 105 ? -8.910 6.613 2.733 1.00 85.12 105 PHE A O 1
ATOM 807 N N . THR A 1 106 ? -7.483 7.840 3.960 1.00 89.50 106 THR A N 1
ATOM 808 C CA . THR A 1 106 ? -6.824 8.481 2.812 1.00 89.50 106 THR A CA 1
ATOM 809 C C . THR A 1 106 ? -5.862 7.537 2.087 1.00 89.50 106 THR A C 1
ATOM 811 O O . THR A 1 106 ? -5.727 6.360 2.436 1.00 89.50 106 THR A O 1
ATOM 814 N N . SER A 1 107 ? -5.231 8.030 1.020 1.00 93.06 107 SER A N 1
ATOM 815 C CA . SER A 1 107 ? -4.229 7.284 0.261 1.00 93.06 107 SER A CA 1
ATOM 816 C C . SER A 1 107 ? -3.001 6.954 1.108 1.00 93.06 107 SER A C 1
ATOM 818 O O . SER A 1 107 ? -2.608 7.739 1.965 1.00 93.06 107 SER A O 1
ATOM 820 N N . ALA A 1 108 ? -2.374 5.821 0.802 1.00 96.25 108 ALA A N 1
ATOM 821 C CA . ALA A 1 108 ? -1.004 5.538 1.212 1.00 96.25 108 ALA A CA 1
ATOM 822 C C . ALA A 1 108 ? -0.008 6.138 0.210 1.00 96.25 108 ALA A C 1
ATOM 824 O O . ALA A 1 108 ? -0.368 6.438 -0.933 1.00 96.25 108 ALA A O 1
ATOM 825 N N . THR A 1 109 ? 1.243 6.257 0.633 1.00 97.38 109 THR A N 1
ATOM 826 C CA . THR A 1 109 ? 2.362 6.736 -0.178 1.00 97.38 109 THR A CA 1
ATOM 827 C C . THR A 1 109 ? 3.236 5.560 -0.589 1.00 97.38 109 THR A C 1
ATOM 829 O O . THR A 1 109 ? 3.508 4.681 0.227 1.00 97.38 109 THR A O 1
ATOM 832 N N . ILE A 1 110 ? 3.679 5.550 -1.850 1.00 98.00 110 ILE A N 1
ATOM 833 C CA . ILE A 1 110 ? 4.668 4.594 -2.356 1.00 98.00 110 ILE A CA 1
ATOM 834 C C . ILE A 1 110 ? 5.843 5.360 -2.953 1.00 98.00 110 ILE A C 1
ATOM 836 O O . ILE A 1 110 ? 5.644 6.217 -3.815 1.00 98.00 110 ILE A O 1
ATOM 840 N N . THR A 1 111 ? 7.053 5.023 -2.524 1.00 98.06 111 THR A N 1
ATOM 841 C CA . THR A 1 111 ? 8.313 5.510 -3.098 1.00 98.06 111 THR A CA 1
ATOM 842 C C . THR A 1 111 ? 9.085 4.336 -3.689 1.00 98.06 111 THR A C 1
ATOM 844 O O . THR A 1 111 ? 8.940 3.203 -3.238 1.00 98.06 111 THR A O 1
ATOM 847 N N . TYR A 1 112 ? 9.832 4.580 -4.765 1.00 97.88 112 TYR A N 1
ATOM 848 C CA . TYR A 1 112 ? 10.636 3.563 -5.443 1.00 97.88 112 TYR A CA 1
ATOM 849 C C . TYR A 1 112 ? 11.669 4.215 -6.362 1.00 97.88 112 TYR A C 1
ATOM 851 O O . TYR A 1 112 ? 11.500 5.361 -6.788 1.00 97.88 112 TYR A O 1
ATOM 859 N N . LEU A 1 113 ? 12.700 3.452 -6.716 1.00 96.62 113 LEU A N 1
ATOM 860 C CA . LEU A 1 113 ? 13.632 3.777 -7.790 1.00 96.62 113 LEU A CA 1
ATOM 861 C C . LEU A 1 113 ? 13.176 3.082 -9.078 1.00 96.62 113 LEU A C 1
ATOM 863 O O . LEU A 1 113 ? 12.909 1.876 -9.090 1.00 96.62 113 LEU A O 1
ATOM 867 N N . ALA A 1 114 ? 13.042 3.854 -10.159 1.00 92.06 114 ALA A N 1
ATOM 868 C CA . ALA A 1 114 ? 12.503 3.366 -11.431 1.00 92.06 114 ALA A CA 1
ATOM 869 C C . ALA A 1 114 ? 13.523 2.575 -12.274 1.00 92.06 114 ALA A C 1
ATOM 871 O O . ALA A 1 114 ? 13.139 1.881 -13.215 1.00 92.06 114 ALA A O 1
ATOM 872 N N . GLN A 1 115 ? 14.810 2.680 -11.953 1.00 84.25 115 GLN A N 1
ATOM 873 C CA . GLN A 1 115 ? 15.916 1.995 -12.620 1.00 84.25 115 GLN A CA 1
ATOM 874 C C . GLN A 1 115 ? 17.131 1.946 -11.685 1.00 84.25 115 GLN A C 1
ATOM 876 O O . GLN A 1 115 ? 17.176 2.689 -10.704 1.00 84.25 115 GLN A O 1
ATOM 881 N N . GLU A 1 116 ? 18.082 1.063 -11.985 1.00 76.19 116 GLU A N 1
ATOM 882 C CA . GLU A 1 116 ? 19.425 1.115 -11.395 1.00 76.19 116 GLU A CA 1
ATOM 883 C C . GLU A 1 116 ? 20.167 2.336 -11.972 1.00 76.19 116 GLU A C 1
ATOM 885 O O . GLU A 1 116 ? 19.987 2.644 -13.154 1.00 76.19 116 GLU A O 1
ATOM 890 N N . ASP A 1 117 ? 20.935 3.040 -11.134 1.00 63.03 117 ASP A N 1
ATOM 891 C CA . ASP A 1 117 ? 21.814 4.146 -11.558 1.00 63.03 117 ASP A CA 1
ATOM 892 C C . ASP A 1 117 ? 22.991 3.660 -12.425 1.00 63.03 117 ASP A C 1
ATOM 894 O O . ASP A 1 117 ? 23.547 2.571 -12.134 1.00 63.03 117 ASP A O 1
#

pLDDT: mean 90.93, std 10.8, range [55.62, 98.5]

Radius of gyration: 19.94 Å; Cα contacts (8 Å, |Δi|>4): 243; chains: 1; bounding box: 40×19×69 Å

Organism: Mus musculus (NCBI:txid10090)

Secondary structure (DSSP, 8-state):
-HHHHHHHHHHHHHT-PPSS--EEEEEEE--S---TTS-EEEEEEEEE-SSS-EEEEEEE--SS-TTTEEEEES-SEEEEEEE-TT-EEEEEEEEEE-S-S-------EEEEESS--

Foldseek 3Di:
DVVVVVVVVVVVVVPPFPAFWDKDKDKDWPDPDQDAQDKTKIKMKIFTQHPAKWAFKWKAFPQADCVFKDWPDFDRIDTDGIDGHRGMDMGMTIIHGNDDDDGDRDDIDIDTDGDDD